Protein AF-A0A8S3K6I0-F1 (afdb_monomer_lite)

Secondary structure (DSSP, 8-state):
-B--HHHHHHHHH-S-EEEEEEE----TT-SEEEEEEEEETTEEEEEEEEEES---GGG--

pLDDT: mean 88.22, std 6.46, range [62.5, 96.12]

Foldseek 3Di:
DDADPVLVVLVVVAPDKDKDFPACDDPPQARTKIFIWGQDPNDTHTGDIDGHRDDDPVVVD

Structure (mmCIF, N/CA/C/O backbone):
data_AF-A0A8S3K6I0-F1
#
_entry.id   AF-A0A8S3K6I0-F1
#
loop_
_atom_site.group_PDB
_atom_site.id
_atom_site.type_symbol
_atom_site.label_atom_id
_atom_site.label_alt_id
_atom_site.label_comp_id
_atom_site.label_asym_id
_atom_site.label_entity_id
_atom_site.label_seq_id
_atom_site.pdbx_PDB_ins_code
_atom_site.Cartn_x
_atom_site.Cartn_y
_atom_site.Cartn_z
_atom_site.occupancy
_atom_site.B_iso_or_equiv
_atom_site.auth_seq_id
_atom_site.auth_comp_id
_atom_site.auth_asym_id
_atom_site.auth_atom_id
_atom_site.pdbx_PDB_model_num
ATOM 1 N N . MET A 1 1 ? 6.286 -5.570 -0.347 1.00 87.44 1 MET A N 1
ATOM 2 C CA . MET A 1 1 ? 5.245 -4.976 0.510 1.00 87.44 1 MET A CA 1
ATOM 3 C C . MET A 1 1 ? 5.904 -4.513 1.796 1.00 87.44 1 MET A C 1
ATOM 5 O O . MET A 1 1 ? 6.750 -5.238 2.305 1.00 87.44 1 MET A O 1
ATOM 9 N N . PHE A 1 2 ? 5.561 -3.322 2.272 1.00 93.12 2 PHE A N 1
ATOM 10 C CA . PHE A 1 2 ? 6.119 -2.697 3.465 1.00 93.12 2 PHE A CA 1
ATOM 11 C C . PHE A 1 2 ? 4.964 -2.286 4.380 1.00 93.12 2 PHE A C 1
ATOM 13 O O . PHE A 1 2 ? 4.163 -1.424 4.016 1.00 93.12 2 PHE A O 1
ATOM 20 N N . ALA A 1 3 ? 4.878 -2.944 5.532 1.00 95.19 3 ALA A N 1
ATOM 21 C CA . ALA A 1 3 ? 3.943 -2.663 6.615 1.00 95.19 3 ALA A CA 1
ATOM 22 C C . ALA A 1 3 ? 4.495 -3.290 7.907 1.00 95.19 3 ALA A C 1
ATOM 24 O O . ALA A 1 3 ? 5.173 -4.320 7.846 1.00 95.19 3 ALA A O 1
ATOM 25 N N . SER A 1 4 ? 4.224 -2.681 9.059 1.00 96.00 4 SER A N 1
ATOM 26 C CA . SER A 1 4 ? 4.430 -3.312 10.365 1.00 96.00 4 SER A CA 1
ATOM 27 C C . SER A 1 4 ? 3.305 -4.305 10.675 1.00 96.00 4 SER A C 1
ATOM 29 O O . SER A 1 4 ? 2.235 -4.251 10.070 1.00 96.00 4 SER A O 1
ATOM 31 N N . GLU A 1 5 ? 3.509 -5.188 11.656 1.00 96.12 5 GLU A N 1
ATOM 32 C CA . GLU A 1 5 ? 2.439 -6.077 12.137 1.00 96.12 5 GLU A CA 1
ATOM 33 C C . GLU A 1 5 ? 1.213 -5.295 12.625 1.00 96.12 5 GLU A C 1
ATOM 35 O O . GLU A 1 5 ? 0.083 -5.687 12.358 1.00 96.12 5 GLU A O 1
ATOM 40 N N . GLU A 1 6 ? 1.418 -4.151 13.282 1.00 94.38 6 GLU A N 1
ATOM 41 C CA . GLU A 1 6 ? 0.325 -3.278 13.717 1.00 94.38 6 GLU A CA 1
ATOM 42 C C . GLU A 1 6 ? -0.478 -2.741 12.526 1.00 94.38 6 GLU A C 1
ATOM 44 O O . GLU A 1 6 ? -1.705 -2.794 12.533 1.00 94.38 6 GLU A O 1
ATOM 49 N N . GLN A 1 7 ? 0.199 -2.287 11.469 1.00 93.69 7 GLN A N 1
ATOM 50 C CA . GLN A 1 7 ? -0.467 -1.809 10.258 1.00 93.69 7 GLN A CA 1
ATOM 51 C C . GLN A 1 7 ? -1.216 -2.930 9.521 1.00 93.69 7 GLN A C 1
ATOM 53 O O . GLN A 1 7 ? -2.303 -2.701 8.993 1.00 93.69 7 GLN A O 1
ATOM 58 N N . LEU A 1 8 ? -0.668 -4.148 9.511 1.00 92.38 8 LEU A N 1
ATOM 59 C CA . LEU A 1 8 ? -1.352 -5.320 8.958 1.00 92.38 8 LEU A CA 1
ATOM 60 C C . LEU A 1 8 ? -2.577 -5.713 9.794 1.00 92.38 8 LEU A C 1
ATOM 62 O O . LEU A 1 8 ? -3.600 -6.092 9.230 1.00 92.38 8 LEU A O 1
ATOM 66 N N . ASN A 1 9 ? -2.506 -5.584 11.119 1.00 93.94 9 ASN A N 1
ATOM 67 C CA . ASN A 1 9 ? -3.655 -5.813 11.993 1.00 93.94 9 ASN A CA 1
ATOM 68 C C . ASN A 1 9 ? -4.759 -4.776 11.763 1.00 93.94 9 ASN A C 1
ATOM 70 O O . ASN A 1 9 ? -5.928 -5.147 11.776 1.00 93.94 9 ASN A O 1
ATOM 74 N N . VAL A 1 10 ? -4.405 -3.510 11.505 1.00 91.19 10 VAL A N 1
ATOM 75 C CA . VAL A 1 10 ? -5.381 -2.492 11.083 1.00 91.19 10 VAL A CA 1
ATOM 76 C C . VAL A 1 10 ? -6.059 -2.931 9.789 1.00 91.19 10 VAL A C 1
ATOM 78 O O . VAL A 1 10 ? -7.276 -3.051 9.774 1.00 91.19 10 VAL A O 1
ATOM 81 N N . LEU A 1 11 ? -5.282 -3.285 8.758 1.00 89.50 11 LEU A N 1
ATOM 82 C CA . LEU A 1 11 ? -5.820 -3.778 7.484 1.00 89.50 11 LEU A CA 1
ATOM 83 C C . LEU A 1 11 ? -6.768 -4.970 7.642 1.00 89.50 11 LEU A C 1
ATOM 85 O O . LEU A 1 11 ? -7.775 -5.050 6.947 1.00 89.50 11 LEU A O 1
ATOM 89 N N . PHE A 1 12 ? -6.441 -5.902 8.537 1.00 90.62 12 PHE A N 1
ATOM 90 C CA . PHE A 1 12 ? -7.267 -7.076 8.809 1.00 90.62 12 PHE A CA 1
ATOM 91 C C . PHE A 1 12 ? -8.603 -6.727 9.482 1.00 90.62 12 PHE A C 1
ATOM 93 O O . PHE A 1 12 ? -9.578 -7.460 9.334 1.00 90.62 12 PHE A O 1
ATOM 100 N N . GLN A 1 13 ? -8.644 -5.632 10.241 1.00 91.25 13 GLN A N 1
ATOM 101 C CA . GLN A 1 13 ? -9.829 -5.172 10.966 1.00 91.25 13 GLN A CA 1
ATOM 102 C C . GLN A 1 13 ? -10.670 -4.162 10.173 1.00 91.25 13 GLN A C 1
ATOM 104 O O . GLN A 1 13 ? -11.784 -3.855 10.591 1.00 91.25 13 GLN A O 1
ATOM 109 N N . SER A 1 14 ? -10.150 -3.635 9.065 1.00 89.44 14 SER A N 1
ATOM 110 C CA . SER A 1 14 ? -10.830 -2.647 8.230 1.00 89.44 14 SER A CA 1
ATOM 111 C C . SER A 1 14 ? -11.968 -3.256 7.412 1.00 89.44 14 SER A C 1
ATOM 113 O O . SER A 1 14 ? -11.761 -4.192 6.643 1.00 89.44 14 SER A O 1
ATOM 115 N N . ASP A 1 15 ? -13.156 -2.653 7.490 1.00 88.00 15 ASP A N 1
ATOM 116 C CA . ASP A 1 15 ? -14.306 -3.035 6.655 1.00 88.00 15 ASP A CA 1
ATOM 117 C C . ASP A 1 15 ? -14.161 -2.563 5.199 1.00 88.00 15 ASP A C 1
ATOM 119 O O . ASP A 1 15 ? -14.670 -3.189 4.268 1.00 88.00 15 ASP A O 1
ATOM 123 N N . ILE A 1 16 ? -13.489 -1.425 4.998 1.00 86.38 16 ILE A N 1
ATOM 124 C CA . ILE A 1 16 ? -13.290 -0.804 3.689 1.00 86.38 16 ILE A CA 1
ATOM 125 C C . ILE A 1 16 ? -11.818 -0.457 3.544 1.00 86.38 16 ILE A C 1
ATOM 127 O O . ILE A 1 16 ? -11.263 0.299 4.339 1.00 86.38 16 ILE A O 1
ATOM 131 N N . LEU A 1 17 ? -11.214 -0.974 2.480 1.00 87.31 17 LEU A N 1
ATOM 132 C CA . LEU A 1 17 ? -9.857 -0.640 2.085 1.00 87.31 17 LEU A CA 1
ATOM 133 C C . LEU A 1 17 ? -9.892 0.209 0.824 1.00 87.31 17 LEU A C 1
ATOM 135 O O . LEU A 1 17 ? -10.557 -0.125 -0.157 1.00 87.31 17 LEU A O 1
ATOM 139 N N . PHE A 1 18 ? -9.134 1.295 0.851 1.00 89.69 18 PHE A N 1
ATOM 140 C CA . PHE A 1 18 ? -8.855 2.100 -0.323 1.00 89.69 18 PHE A CA 1
ATOM 141 C C . PHE A 1 18 ? -7.464 1.759 -0.824 1.00 89.69 18 PHE A C 1
ATOM 143 O O . PHE A 1 18 ? -6.569 1.411 -0.052 1.00 89.69 18 PHE A O 1
ATOM 150 N N . ALA A 1 19 ? -7.271 1.870 -2.128 1.00 89.69 19 ALA A N 1
ATOM 151 C CA . ALA A 1 19 ? -5.976 1.635 -2.718 1.00 89.69 19 ALA A CA 1
ATOM 152 C C . ALA A 1 19 ? -5.703 2.641 -3.832 1.00 89.69 19 ALA A C 1
ATOM 154 O O . ALA A 1 19 ? -6.585 2.949 -4.634 1.00 89.69 19 ALA A O 1
ATOM 155 N N . ASP A 1 20 ? -4.484 3.171 -3.851 1.00 85.19 20 ASP A N 1
ATOM 156 C CA . ASP A 1 20 ? -4.057 4.201 -4.790 1.00 85.19 20 ASP A CA 1
ATOM 157 C C . ASP A 1 20 ? -2.695 3.841 -5.396 1.00 85.19 20 ASP A C 1
ATOM 159 O O . ASP A 1 20 ? -1.692 3.670 -4.702 1.00 85.19 20 ASP A O 1
ATOM 163 N N . GLY A 1 21 ? -2.670 3.733 -6.724 1.00 77.88 21 GLY A N 1
ATOM 164 C CA . GLY A 1 21 ? -1.478 3.477 -7.529 1.00 77.88 21 GLY A CA 1
ATOM 165 C C . GLY A 1 21 ? -0.983 4.694 -8.315 1.00 77.88 21 GLY A C 1
ATOM 166 O O . GLY A 1 21 ? -0.209 4.543 -9.261 1.00 77.88 21 GLY A O 1
ATOM 167 N N . THR A 1 22 ? -1.446 5.907 -8.021 1.00 77.69 22 THR A N 1
ATOM 168 C CA . THR A 1 22 ? -1.146 7.0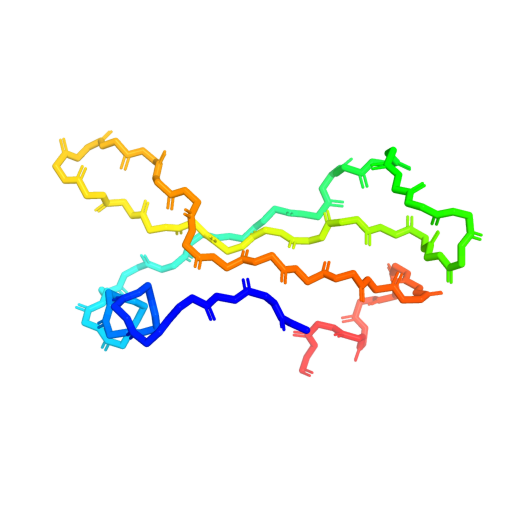86 -8.850 1.00 77.69 22 THR A CA 1
ATOM 169 C C . THR A 1 22 ? 0.282 7.617 -8.685 1.00 77.69 22 THR A C 1
ATOM 171 O O . THR A 1 22 ? 0.748 8.390 -9.533 1.00 77.69 22 THR A O 1
ATOM 174 N N . PHE A 1 23 ? 1.032 7.172 -7.669 1.00 77.56 23 PHE A N 1
ATOM 175 C CA . PHE A 1 23 ? 2.409 7.612 -7.445 1.00 77.56 23 PHE A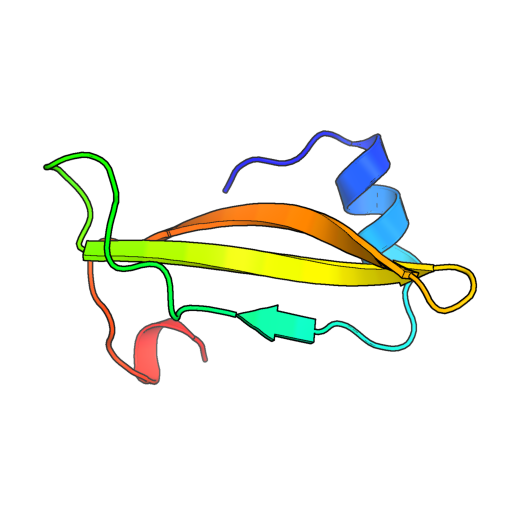 CA 1
ATOM 176 C C . PHE A 1 23 ? 3.356 7.101 -8.537 1.00 77.56 23 PHE A C 1
ATOM 178 O O . PHE A 1 23 ? 3.764 5.938 -8.579 1.00 77.56 23 PHE A O 1
ATOM 185 N N . LYS A 1 24 ? 3.756 8.024 -9.418 1.00 74.38 24 LYS A N 1
ATOM 186 C CA . LYS A 1 24 ? 4.734 7.769 -10.489 1.00 74.38 24 LYS A CA 1
ATOM 187 C C . LYS A 1 24 ? 6.184 7.900 -10.025 1.00 74.38 24 LYS A C 1
ATOM 189 O O . LYS A 1 24 ? 7.073 7.366 -10.680 1.00 74.38 24 LYS A O 1
ATOM 194 N N . VAL A 1 25 ? 6.424 8.628 -8.934 1.00 84.19 25 VAL A N 1
ATOM 195 C CA . VAL A 1 25 ? 7.760 8.801 -8.355 1.00 84.19 25 VAL A CA 1
ATOM 196 C C . VAL A 1 25 ? 8.044 7.606 -7.454 1.00 84.19 25 VAL A C 1
ATOM 198 O O . VAL A 1 25 ? 7.421 7.447 -6.409 1.00 84.19 25 VAL A O 1
ATOM 201 N N . CYS A 1 26 ? 8.974 6.757 -7.8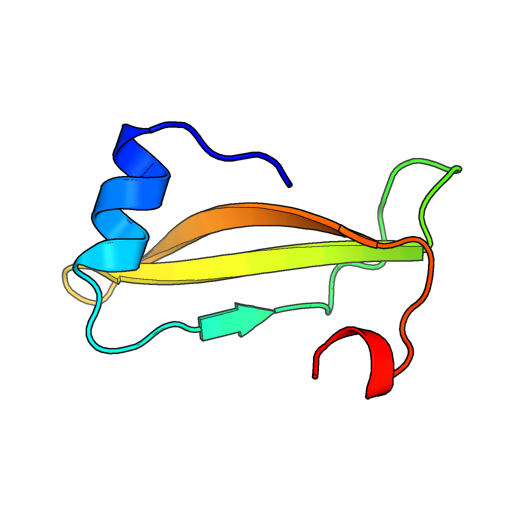72 1.00 86.94 26 CYS A N 1
ATOM 202 C CA . CYS A 1 26 ? 9.401 5.573 -7.136 1.00 86.94 26 CYS A CA 1
ATOM 203 C C . CYS A 1 26 ? 10.892 5.296 -7.415 1.00 86.94 26 CYS A C 1
ATOM 205 O O . CYS A 1 26 ? 11.472 5.907 -8.322 1.00 86.94 26 CYS A O 1
ATOM 207 N N . PRO A 1 27 ? 11.558 4.432 -6.625 1.00 89.12 27 PRO A N 1
ATOM 208 C CA . PRO A 1 27 ? 12.949 4.079 -6.880 1.00 89.12 27 PRO A CA 1
ATOM 209 C C . PRO A 1 27 ? 13.115 3.467 -8.275 1.00 89.12 27 PRO A C 1
ATOM 211 O O . PRO A 1 27 ? 12.241 2.748 -8.741 1.00 89.12 27 PRO A O 1
ATOM 214 N N . LYS A 1 28 ? 14.270 3.694 -8.912 1.00 89.62 28 LYS A N 1
ATOM 215 C CA . LYS A 1 28 ? 14.543 3.366 -10.329 1.00 89.62 28 LYS A CA 1
ATOM 216 C C . LYS A 1 28 ? 14.270 1.907 -10.744 1.00 89.62 28 LYS A C 1
ATOM 218 O O . LYS A 1 28 ? 14.155 1.632 -11.930 1.00 89.62 28 LYS A O 1
ATOM 223 N N . LEU A 1 29 ? 14.211 0.980 -9.789 1.00 91.62 29 LEU A N 1
ATOM 224 C CA . LEU A 1 29 ? 13.932 -0.441 -10.027 1.00 91.62 29 LEU A CA 1
ATOM 225 C C . LEU A 1 29 ? 12.435 -0.772 -10.142 1.00 91.62 29 LEU A C 1
ATOM 227 O O . LEU A 1 29 ? 12.092 -1.915 -10.429 1.00 91.62 29 LEU A O 1
ATOM 231 N N . PHE A 1 30 ? 11.558 0.198 -9.900 1.00 91.38 30 PHE A N 1
ATOM 232 C CA . PHE A 1 30 ? 10.113 0.015 -9.853 1.00 91.38 30 PHE A CA 1
ATOM 233 C C . PHE A 1 30 ? 9.427 1.005 -10.789 1.00 91.38 30 PHE A C 1
ATOM 235 O O . PHE A 1 30 ? 9.991 2.040 -11.145 1.00 91.38 30 PHE A O 1
ATOM 242 N N . GLU A 1 31 ? 8.203 0.676 -11.193 1.00 90.25 31 GLU A N 1
ATOM 243 C CA . GLU A 1 31 ? 7.389 1.547 -12.038 1.00 90.25 31 GLU A CA 1
ATOM 244 C C . GLU A 1 31 ? 6.337 2.310 -11.235 1.00 90.25 31 GLU A C 1
ATOM 246 O O . GLU A 1 31 ? 5.843 3.334 -11.709 1.00 90.25 31 GLU A O 1
ATOM 251 N N . GLN A 1 32 ? 5.967 1.850 -10.040 1.00 90.88 32 GLN A N 1
ATOM 252 C CA . GLN A 1 32 ? 4.931 2.490 -9.234 1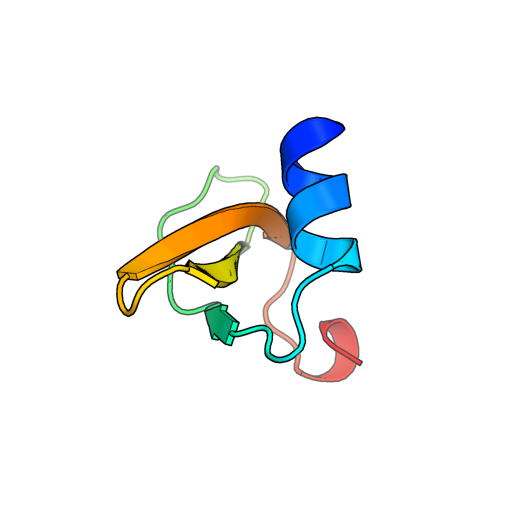.00 90.88 32 GLN A CA 1
ATOM 253 C C . GLN A 1 32 ? 5.114 2.202 -7.740 1.00 90.88 32 GLN A C 1
ATOM 255 O O . GLN A 1 32 ? 5.605 1.148 -7.329 1.00 90.88 32 GLN A O 1
ATOM 260 N N . LEU A 1 33 ? 4.697 3.177 -6.930 1.00 91.38 33 LEU A N 1
ATOM 261 C CA . LEU A 1 33 ? 4.393 2.984 -5.519 1.00 91.38 33 LEU A CA 1
ATOM 262 C C . LEU A 1 33 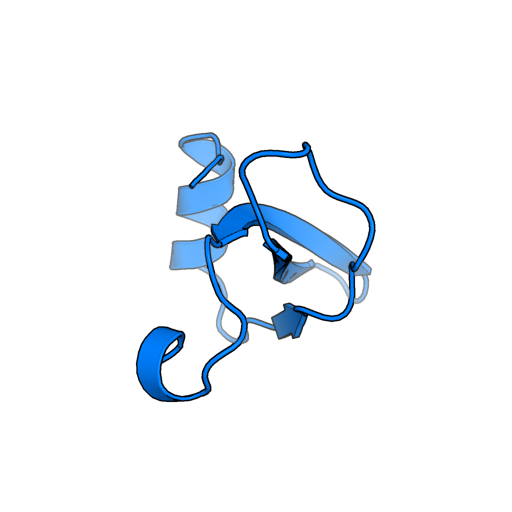? 2.870 2.883 -5.377 1.00 91.38 33 LEU A C 1
ATOM 264 O O . LEU A 1 33 ? 2.148 3.833 -5.663 1.00 91.38 33 LEU A O 1
ATOM 268 N N . TYR A 1 34 ? 2.397 1.719 -4.967 1.00 91.62 34 TYR A N 1
ATOM 269 C CA . TYR A 1 34 ? 1.001 1.438 -4.682 1.00 91.62 34 TYR A CA 1
ATOM 270 C C . TYR A 1 34 ? 0.778 1.493 -3.172 1.00 91.62 34 TYR A C 1
ATOM 272 O O . TYR A 1 34 ? 1.591 0.972 -2.404 1.00 91.62 34 TYR A O 1
ATOM 280 N N . VAL A 1 35 ? -0.290 2.148 -2.734 1.00 92.69 35 VAL A N 1
ATOM 281 C CA . VAL A 1 35 ? -0.565 2.407 -1.318 1.00 92.69 35 VAL A CA 1
ATOM 282 C C . VAL A 1 35 ? -1.937 1.855 -0.970 1.00 92.69 35 VAL A C 1
ATOM 284 O O . VAL A 1 35 ? -2.908 2.168 -1.652 1.00 92.69 35 VAL A O 1
ATOM 287 N N . ILE A 1 36 ? -2.018 1.063 0.098 1.00 93.62 36 ILE A N 1
ATOM 288 C CA . ILE A 1 36 ? -3.287 0.675 0.719 1.00 93.62 36 ILE A CA 1
ATOM 289 C C . ILE A 1 36 ? -3.528 1.598 1.909 1.00 93.62 36 ILE A C 1
ATOM 291 O O . ILE A 1 36 ? -2.634 1.840 2.731 1.00 93.62 36 ILE A O 1
ATOM 295 N N . VAL A 1 37 ? -4.743 2.118 1.968 1.00 93.94 37 VAL A N 1
ATOM 296 C CA . VAL A 1 37 ? -5.178 3.160 2.882 1.00 93.94 37 VAL A CA 1
ATOM 297 C C . VAL A 1 37 ? -6.416 2.668 3.621 1.00 93.94 37 VAL A C 1
ATOM 299 O O . VAL A 1 37 ? -7.383 2.220 3.005 1.00 93.94 37 VAL A O 1
ATOM 302 N N . ASP A 1 38 ? -6.369 2.767 4.942 1.00 92.94 38 ASP A N 1
ATOM 303 C CA . ASP A 1 38 ? -7.517 2.553 5.816 1.00 92.94 38 ASP A CA 1
ATOM 304 C C . ASP A 1 38 ? -8.253 3.881 6.052 1.00 92.94 38 ASP A C 1
ATOM 306 O O . ASP A 1 38 ? -7.639 4.952 6.020 1.00 92.94 38 ASP A O 1
ATOM 310 N N . LEU A 1 39 ? -9.562 3.820 6.304 1.00 90.56 39 LEU A N 1
ATOM 311 C CA . LEU A 1 39 ? -10.355 4.984 6.694 1.00 90.56 39 LEU A CA 1
ATOM 312 C C . LEU A 1 39 ? -10.690 4.901 8.182 1.00 90.56 39 LEU A C 1
ATOM 314 O O . LEU A 1 39 ? -11.682 4.295 8.588 1.00 90.56 39 LEU A O 1
ATOM 318 N N . LYS A 1 40 ? -9.891 5.582 9.001 1.00 84.62 40 LYS A N 1
ATOM 319 C CA . LYS A 1 40 ? -10.025 5.563 10.456 1.00 84.62 40 LYS A CA 1
ATOM 320 C C . LYS A 1 40 ? -10.541 6.902 10.952 1.00 84.62 40 LYS A C 1
ATOM 322 O O . LYS A 1 40 ? -9.909 7.930 10.746 1.00 84.62 40 LYS A O 1
ATOM 327 N N . ASN A 1 41 ? -11.699 6.901 11.613 1.00 87.00 41 ASN A N 1
ATOM 328 C CA . ASN A 1 41 ? -12.342 8.115 12.141 1.00 87.00 41 ASN A CA 1
ATOM 329 C C . ASN A 1 41 ? -12.555 9.226 11.089 1.00 87.00 41 ASN A C 1
ATOM 331 O O . ASN A 1 41 ? -12.510 10.409 11.414 1.00 87.00 41 ASN A O 1
ATOM 335 N N . GLY A 1 42 ? -12.789 8.850 9.827 1.00 86.50 42 GLY A N 1
ATOM 336 C CA . GLY A 1 42 ? -12.942 9.796 8.717 1.00 86.50 42 GLY A CA 1
ATOM 337 C C . GLY A 1 42 ? -11.625 10.304 8.121 1.00 86.50 42 GLY A C 1
ATOM 338 O O . GLY A 1 42 ? -11.662 11.107 7.193 1.00 86.50 42 GLY A O 1
ATOM 339 N N . GLU A 1 43 ? -10.478 9.821 8.602 1.00 88.38 43 GLU A N 1
ATOM 340 C CA . GLU A 1 43 ? -9.159 10.146 8.063 1.00 88.38 43 GLU A CA 1
ATOM 341 C C . GLU A 1 43 ? -8.575 8.977 7.268 1.00 88.38 43 GLU A C 1
ATOM 343 O O . GLU A 1 43 ? -8.653 7.815 7.668 1.00 88.38 43 GLU A O 1
ATOM 348 N N . ALA A 1 44 ? -7.974 9.305 6.126 1.00 89.44 44 ALA A N 1
ATOM 349 C CA . ALA A 1 44 ? -7.285 8.358 5.264 1.00 89.44 44 ALA A CA 1
ATOM 350 C C . ALA A 1 44 ? -5.863 8.111 5.791 1.00 89.44 44 ALA A C 1
ATOM 352 O O . ALA A 1 44 ? -5.012 9.001 5.734 1.00 89.44 44 ALA A O 1
ATOM 353 N N . VAL A 1 45 ? -5.599 6.902 6.285 1.00 90.44 45 VAL A N 1
ATOM 354 C CA . VAL A 1 45 ? -4.313 6.519 6.880 1.00 90.44 45 VAL A CA 1
ATOM 355 C C . VAL A 1 45 ? -3.620 5.473 6.003 1.00 90.44 45 VAL A C 1
ATOM 357 O O . VAL A 1 45 ? -4.116 4.353 5.874 1.00 90.44 45 VAL A O 1
ATOM 360 N N . PRO A 1 46 ? -2.458 5.788 5.403 1.00 92.25 46 PRO A N 1
ATOM 361 C CA . PRO A 1 46 ? -1.647 4.800 4.704 1.00 92.25 46 PRO A CA 1
ATOM 362 C C . PRO A 1 46 ? -1.147 3.726 5.671 1.00 92.25 46 PRO A C 1
ATOM 364 O O . PRO A 1 46 ? -0.459 4.020 6.650 1.00 92.25 46 PRO A O 1
ATOM 367 N N . VAL A 1 47 ? -1.465 2.473 5.375 1.00 94.31 47 VAL A N 1
ATOM 368 C CA . VAL A 1 47 ? -1.144 1.325 6.237 1.00 94.31 47 VAL A CA 1
ATOM 369 C C . VAL A 1 47 ? -0.261 0.308 5.526 1.00 94.31 47 VAL A C 1
ATOM 371 O O . VAL A 1 47 ? 0.447 -0.456 6.171 1.00 94.31 47 VAL A O 1
ATOM 374 N N . CYS A 1 48 ? -0.213 0.320 4.196 1.00 94.56 48 CYS A N 1
ATOM 375 C CA . CYS A 1 48 ? 0.685 -0.559 3.467 1.00 94.56 48 CYS A CA 1
ATOM 376 C C . CYS A 1 48 ? 1.199 0.088 2.187 1.00 94.56 48 CYS A C 1
ATOM 378 O O . CYS A 1 48 ? 0.455 0.734 1.454 1.00 94.56 48 CYS A O 1
ATOM 380 N N . PHE A 1 49 ? 2.484 -0.123 1.914 1.00 93.06 49 PHE A N 1
ATOM 381 C CA . PHE A 1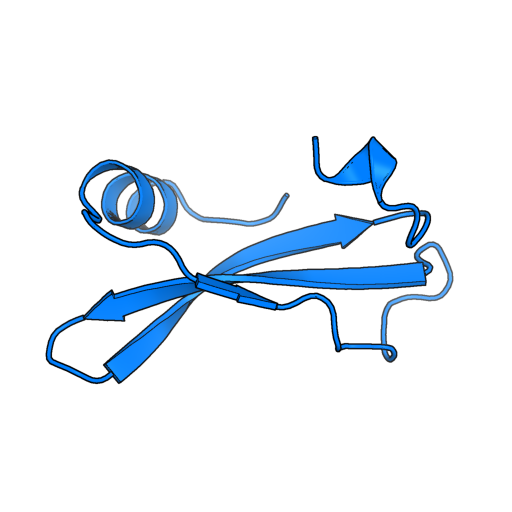 49 ? 3.159 0.368 0.722 1.00 93.06 49 PHE A CA 1
ATOM 382 C C . PHE A 1 49 ? 3.697 -0.803 -0.097 1.00 93.06 49 PHE A C 1
ATOM 384 O O . PHE A 1 49 ? 4.320 -1.733 0.422 1.00 93.06 49 PHE A O 1
ATOM 391 N N . ILE A 1 50 ? 3.499 -0.761 -1.405 1.00 92.56 50 ILE A N 1
ATOM 392 C CA . ILE A 1 50 ? 3.888 -1.821 -2.326 1.00 92.56 50 ILE A CA 1
ATOM 393 C C . ILE A 1 50 ? 4.631 -1.174 -3.490 1.00 92.56 50 ILE A C 1
ATOM 395 O O . ILE A 1 50 ? 4.104 -0.312 -4.179 1.00 92.56 50 ILE A O 1
ATOM 399 N N . LEU A 1 51 ? 5.878 -1.582 -3.706 1.00 92.69 51 LEU A N 1
ATOM 400 C CA . LEU A 1 51 ? 6.627 -1.203 -4.899 1.00 92.69 51 LEU A CA 1
ATOM 401 C C . LEU A 1 51 ? 6.354 -2.243 -5.984 1.00 92.69 51 LEU A C 1
ATOM 403 O O . LEU A 1 51 ? 6.650 -3.423 -5.788 1.00 92.69 51 LEU A O 1
ATOM 407 N N . THR A 1 52 ? 5.781 -1.811 -7.103 1.00 90.12 52 THR A N 1
ATOM 408 C CA . THR A 1 52 ? 5.410 -2.682 -8.223 1.00 90.12 52 THR A CA 1
ATOM 409 C C . THR A 1 52 ? 6.368 -2.472 -9.393 1.00 90.12 52 THR A C 1
ATOM 411 O O . THR A 1 52 ? 6.819 -1.361 -9.684 1.00 90.12 52 THR A O 1
ATOM 414 N N . SER A 1 53 ? 6.737 -3.565 -10.062 1.00 90.56 53 SER A N 1
ATOM 415 C CA . SER A 1 53 ? 7.638 -3.543 -11.224 1.00 90.56 53 SER A CA 1
ATOM 416 C C . SER A 1 53 ? 6.921 -3.220 -12.536 1.00 90.56 53 SER A C 1
ATOM 418 O O . SER A 1 53 ? 7.573 -3.080 -13.563 1.00 90.56 53 SER A O 1
ATOM 420 N N . ASN A 1 54 ? 5.592 -3.134 -12.512 1.00 87.19 54 ASN A N 1
ATOM 421 C CA . ASN A 1 54 ? 4.762 -2.788 -13.654 1.00 87.19 54 ASN A CA 1
ATOM 422 C C . ASN A 1 54 ? 3.447 -2.141 -13.175 1.00 87.19 54 ASN A C 1
ATOM 424 O O . ASN A 1 54 ? 3.152 -2.154 -11.981 1.00 87.19 54 ASN A O 1
ATOM 428 N N . ARG A 1 55 ? 2.654 -1.598 -14.108 1.00 85.38 55 ARG A N 1
ATOM 429 C CA . ARG A 1 55 ? 1.339 -0.978 -13.832 1.00 85.38 55 ARG A CA 1
ATOM 430 C C . ARG A 1 55 ? 0.161 -1.683 -14.518 1.00 85.38 55 ARG A C 1
ATOM 432 O O . ARG A 1 55 ? -0.822 -1.033 -14.874 1.00 85.38 55 ARG A O 1
ATOM 439 N N . ARG A 1 56 ? 0.287 -2.979 -14.787 1.00 84.38 56 ARG A N 1
ATOM 440 C CA . ARG A 1 56 ? -0.712 -3.768 -15.515 1.00 84.38 56 ARG A CA 1
ATOM 441 C C . ARG A 1 56 ? -1.882 -4.121 -14.604 1.00 84.38 56 ARG A C 1
ATOM 443 O O . ARG A 1 56 ? -1.668 -4.410 -13.432 1.00 84.38 56 ARG A O 1
ATOM 450 N N . TYR A 1 57 ? -3.098 -4.093 -15.144 1.00 78.19 57 TYR A N 1
ATOM 451 C CA . TYR A 1 57 ? -4.311 -4.346 -14.362 1.00 78.19 57 TYR A CA 1
ATOM 452 C C . TYR A 1 57 ? -4.294 -5.744 -13.728 1.00 78.19 57 TYR A C 1
ATOM 454 O O . TYR A 1 57 ? -4.609 -5.905 -12.557 1.00 78.19 57 TYR A O 1
ATOM 462 N N . GLU A 1 58 ? -3.788 -6.719 -14.477 1.00 82.44 58 GLU A N 1
ATOM 463 C CA . GLU A 1 58 ? -3.628 -8.121 -14.088 1.00 82.44 58 GLU A CA 1
ATOM 464 C C . GLU A 1 58 ? -2.643 -8.314 -12.926 1.00 82.44 58 GLU A C 1
ATOM 466 O O . GLU A 1 58 ? -2.574 -9.390 -12.349 1.00 82.44 58 GLU A O 1
ATOM 471 N N . SER A 1 59 ? -1.833 -7.300 -12.598 1.00 75.00 59 SER A N 1
ATOM 472 C CA . SER A 1 59 ? -0.954 -7.335 -11.420 1.00 75.00 59 SER A CA 1
ATOM 473 C C . SER A 1 59 ? -1.652 -6.878 -10.135 1.00 75.00 59 SER A C 1
ATOM 475 O O . SER A 1 59 ? -1.022 -6.924 -9.079 1.00 75.00 59 SER A O 1
ATOM 477 N N . TYR A 1 60 ? -2.908 -6.421 -10.217 1.00 71.06 60 TYR A N 1
ATOM 478 C CA . TYR A 1 60 ? -3.741 -6.071 -9.062 1.00 71.06 60 TYR A CA 1
ATOM 479 C C . TYR A 1 60 ? -4.862 -7.090 -8.785 1.00 71.06 60 TYR A C 1
ATOM 481 O O . TYR A 1 60 ? -5.546 -6.930 -7.775 1.00 71.06 60 TYR A O 1
ATOM 489 N N . GLU A 1 61 ? -5.070 -8.077 -9.670 1.00 62.50 61 GLU A N 1
ATOM 490 C CA . GLU A 1 61 ? -6.005 -9.200 -9.460 1.00 62.50 61 GLU A CA 1
ATOM 491 C C . GLU A 1 61 ? -5.433 -10.282 -8.532 1.00 62.50 61 GLU A C 1
ATOM 493 O O . GLU A 1 61 ? -4.201 -10.520 -8.560 1.00 62.50 61 GLU A O 1
#

Organism: NCBI:txid392030

Radius of gyration: 12.15 Å; chains: 1; bounding box: 29×19×29 Å

Sequence (61 aa):
MFASEEQLNVLFQSDILFADGTFKVCPKLFEQLYVIVDLKNGEAVPVCFILTSNRRYESYE